Protein AF-A0A0M2U0V8-F1 (afdb_monomer_lite)

Foldseek 3Di:
DDPVVVLLVQQLQAEQCQPGDDVSDHNPVRDPNSPVSVVVVVQCVQQPQDPVDGHDDPPPDD

Sequence (62 aa):
MRLVPVVVILNHHERCDGSGYPRGIGGRALDLLSRCVAIADVYDALTTDRSYRNKLLPQARQ

Structure (mmCIF, N/CA/C/O backbone):
data_AF-A0A0M2U0V8-F1
#
_entry.id   AF-A0A0M2U0V8-F1
#
loop_
_atom_site.group_PDB
_atom_site.id
_atom_site.type_symbol
_atom_site.label_atom_id
_atom_site.label_alt_id
_atom_site.label_comp_id
_atom_site.label_asym_id
_atom_site.label_entity_id
_atom_site.label_seq_id
_atom_site.pdbx_PDB_ins_code
_atom_site.Cartn_x
_atom_site.Cartn_y
_atom_site.Cartn_z
_atom_site.occupancy
_atom_site.B_iso_or_equiv
_atom_site.auth_seq_id
_atom_site.auth_comp_id
_atom_site.auth_asym_id
_atom_site.auth_atom_id
_atom_site.pdbx_PDB_model_num
ATOM 1 N N . MET A 1 1 ? 0.478 -12.564 -22.908 1.00 46.84 1 MET A N 1
ATOM 2 C CA . MET A 1 1 ? -0.742 -12.453 -22.076 1.00 46.84 1 MET A CA 1
ATOM 3 C C . MET A 1 1 ? -0.297 -12.205 -20.642 1.00 46.84 1 MET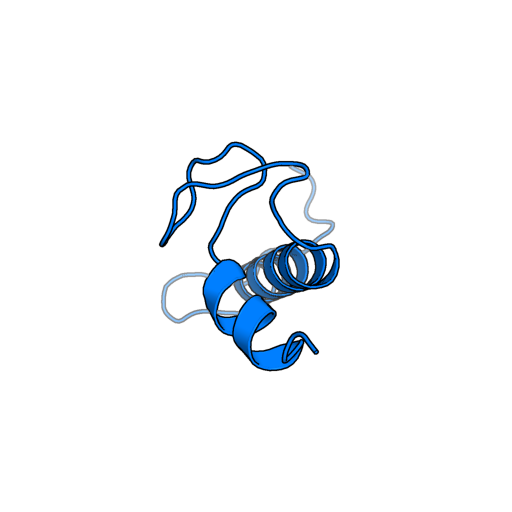 A C 1
ATOM 5 O O . MET A 1 1 ? 0.500 -12.982 -20.137 1.00 46.84 1 MET A O 1
ATOM 9 N N . ARG A 1 2 ? -0.670 -11.075 -20.030 1.00 60.72 2 ARG A N 1
ATOM 10 C CA . ARG A 1 2 ? -0.203 -10.710 -18.683 1.00 60.72 2 ARG A CA 1
ATOM 11 C C . ARG A 1 2 ? -1.141 -11.362 -17.669 1.00 60.72 2 ARG A C 1
ATOM 13 O O . ARG A 1 2 ? -2.344 -11.131 -17.739 1.00 60.72 2 ARG A O 1
ATOM 20 N N . LEU A 1 3 ? -0.615 -12.190 -16.767 1.00 76.38 3 LEU A N 1
ATOM 21 C CA . LEU A 1 3 ? -1.408 -12.757 -15.676 1.00 76.38 3 LEU A CA 1
ATOM 22 C C . LEU A 1 3 ? -1.755 -11.625 -14.705 1.00 76.38 3 LEU A C 1
ATOM 24 O O . LEU A 1 3 ? -0.965 -11.281 -13.829 1.00 76.38 3 LEU A O 1
ATOM 28 N N . VAL A 1 4 ? -2.925 -11.020 -14.912 1.00 79.06 4 VAL A N 1
ATOM 29 C CA . VAL A 1 4 ? -3.467 -9.912 -14.115 1.00 79.06 4 VAL A CA 1
ATOM 30 C C . VAL A 1 4 ? -3.299 -10.120 -12.600 1.00 79.06 4 VAL A C 1
ATOM 32 O O . VAL A 1 4 ? -2.753 -9.218 -11.967 1.00 79.06 4 VAL A O 1
ATOM 35 N N . PRO A 1 5 ? -3.650 -11.281 -12.001 1.00 85.38 5 PRO A N 1
ATOM 36 C CA . PRO A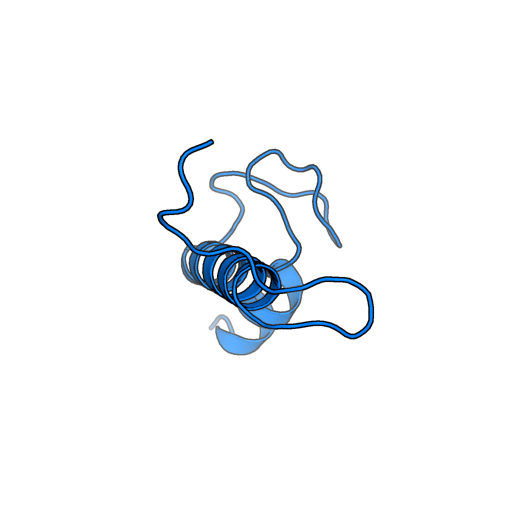 1 5 ? -3.520 -11.456 -10.552 1.00 85.38 5 PRO A CA 1
ATOM 37 C C . PRO A 1 5 ? -2.069 -11.388 -10.056 1.00 85.38 5 PRO A C 1
ATOM 39 O O . PRO A 1 5 ? -1.806 -10.783 -9.022 1.00 85.38 5 PRO A O 1
ATOM 42 N N . VAL A 1 6 ? -1.110 -11.941 -10.807 1.00 92.88 6 VAL A N 1
ATOM 43 C CA . VAL A 1 6 ? 0.310 -11.958 -10.404 1.00 92.88 6 VAL A CA 1
ATOM 44 C C . VAL A 1 6 ? 0.875 -10.542 -10.329 1.00 92.88 6 VAL A C 1
ATOM 46 O O . VAL A 1 6 ? 1.623 -10.211 -9.415 1.00 92.88 6 VAL A O 1
ATOM 49 N N . VAL A 1 7 ? 0.497 -9.687 -11.279 1.00 93.75 7 VAL A N 1
ATOM 50 C CA . VAL A 1 7 ? 0.963 -8.297 -11.326 1.00 93.75 7 VAL A CA 1
ATOM 51 C C . VAL A 1 7 ? 0.406 -7.492 -10.156 1.00 93.75 7 VAL A C 1
ATOM 53 O O . VAL A 1 7 ? 1.148 -6.737 -9.532 1.00 93.75 7 VAL A O 1
ATOM 56 N N . VAL A 1 8 ? -0.873 -7.690 -9.830 1.00 95.56 8 VAL A N 1
ATOM 57 C CA . VAL A 1 8 ? -1.515 -7.038 -8.685 1.00 95.56 8 VAL A CA 1
ATOM 58 C C . VAL A 1 8 ? -0.821 -7.429 -7.386 1.00 95.56 8 VAL A C 1
ATOM 60 O O . VAL A 1 8 ? -0.398 -6.548 -6.641 1.00 95.56 8 VAL A O 1
ATOM 63 N N . ILE A 1 9 ? -0.616 -8.729 -7.160 1.00 95.25 9 ILE A N 1
ATOM 64 C CA . ILE A 1 9 ? 0.072 -9.236 -5.965 1.00 95.25 9 ILE A CA 1
ATOM 65 C C . ILE A 1 9 ? 1.497 -8.677 -5.879 1.00 95.25 9 ILE A C 1
ATOM 67 O O . ILE A 1 9 ? 1.910 -8.242 -4.812 1.00 95.25 9 ILE A O 1
ATOM 71 N N . LEU A 1 10 ? 2.234 -8.612 -6.989 1.00 95.75 10 LEU A N 1
ATOM 72 C CA . LEU A 1 10 ? 3.597 -8.078 -6.980 1.00 95.75 10 LEU A CA 1
ATOM 73 C C . LEU A 1 10 ? 3.657 -6.576 -6.655 1.00 95.75 10 LEU A C 1
ATOM 75 O O . LEU A 1 10 ? 4.609 -6.134 -6.024 1.00 95.75 10 LEU A O 1
ATOM 79 N N . ASN A 1 11 ? 2.671 -5.795 -7.105 1.00 96.12 11 ASN A N 1
ATOM 80 C CA . ASN A 1 11 ? 2.772 -4.333 -7.139 1.00 96.12 11 ASN A CA 1
ATOM 81 C C . ASN A 1 11 ? 1.853 -3.593 -6.160 1.00 96.12 11 ASN A C 1
ATOM 83 O O . ASN A 1 11 ? 1.921 -2.371 -6.111 1.00 96.12 11 ASN A O 1
ATOM 87 N N . HIS A 1 12 ? 0.954 -4.256 -5.430 1.00 95.81 12 HIS A N 1
ATOM 88 C CA . HIS A 1 12 ? -0.005 -3.551 -4.563 1.00 95.81 12 HIS A CA 1
ATOM 89 C C . HIS A 1 12 ? 0.646 -2.780 -3.393 1.00 95.81 12 HIS A C 1
ATOM 91 O O . HIS A 1 12 ? -0.012 -1.936 -2.794 1.00 95.81 12 HIS A O 1
ATOM 97 N N . HIS A 1 13 ? 1.933 -3.013 -3.106 1.00 97.50 13 HIS A N 1
ATOM 98 C CA . HIS A 1 13 ? 2.736 -2.217 -2.166 1.00 97.50 13 HIS A CA 1
ATOM 99 C C . HIS A 1 13 ? 3.621 -1.146 -2.831 1.00 97.50 13 HIS A C 1
ATOM 101 O O . HIS A 1 13 ? 4.326 -0.397 -2.146 1.00 97.50 13 HIS A O 1
ATOM 107 N N . GLU A 1 14 ? 3.578 -1.027 -4.156 1.00 97.69 14 GLU A N 1
ATOM 108 C CA . GLU A 1 14 ? 4.174 0.104 -4.858 1.00 97.69 14 GLU A CA 1
ATOM 109 C C . GLU A 1 14 ? 3.343 1.371 -4.613 1.00 97.69 14 GLU A C 1
ATOM 111 O O . GLU A 1 14 ? 2.134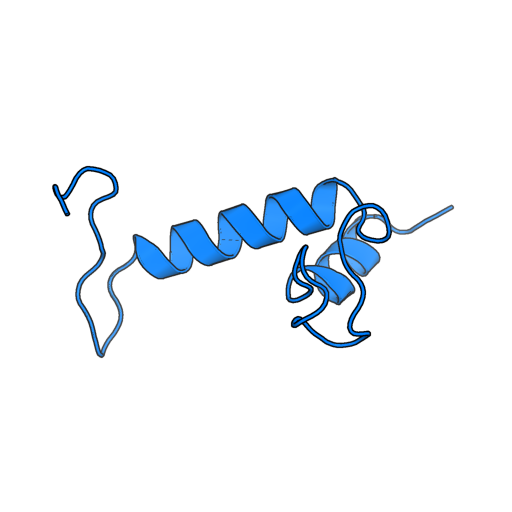 1.318 -4.377 1.00 97.69 14 GLU A O 1
ATOM 116 N N . ARG A 1 15 ? 3.981 2.539 -4.703 1.00 96.94 15 ARG A N 1
ATOM 117 C CA . ARG A 1 15 ? 3.335 3.830 -4.432 1.00 96.94 15 ARG A CA 1
ATOM 118 C C . ARG A 1 15 ? 3.408 4.738 -5.643 1.00 96.94 15 ARG A C 1
ATOM 120 O O . ARG A 1 15 ? 4.370 4.711 -6.403 1.00 96.94 15 ARG A O 1
ATOM 127 N N . CYS A 1 16 ? 2.397 5.587 -5.815 1.00 95.56 16 CYS A N 1
ATOM 128 C CA . CYS A 1 16 ? 2.329 6.495 -6.960 1.00 95.56 16 CYS A CA 1
ATOM 129 C C . CYS A 1 16 ? 3.520 7.464 -7.047 1.00 95.56 16 CYS A C 1
ATOM 131 O O . CYS A 1 16 ? 3.858 7.875 -8.154 1.00 95.56 16 CYS A O 1
ATOM 133 N N . ASP A 1 17 ? 4.153 7.796 -5.923 1.00 96.00 17 ASP A N 1
ATOM 134 C CA . ASP A 1 17 ? 5.347 8.645 -5.835 1.00 96.00 17 ASP A CA 1
ATOM 135 C C . ASP A 1 17 ? 6.675 7.883 -6.032 1.00 96.00 17 ASP A C 1
ATOM 137 O O . ASP A 1 17 ? 7.735 8.499 -6.040 1.00 96.00 17 ASP A O 1
ATOM 141 N N . GLY A 1 18 ? 6.633 6.556 -6.203 1.00 96.69 18 GLY A N 1
ATOM 142 C CA . GLY A 1 18 ? 7.817 5.704 -6.345 1.00 96.69 18 GLY A CA 1
ATOM 143 C C . GLY A 1 18 ? 8.476 5.285 -5.027 1.00 96.69 18 GLY A C 1
ATOM 144 O O . GLY A 1 18 ? 9.459 4.556 -5.062 1.00 96.69 18 GLY A O 1
ATOM 145 N N . SER A 1 19 ? 7.937 5.671 -3.864 1.00 97.25 19 SER A N 1
ATOM 146 C CA . SER A 1 19 ? 8.484 5.288 -2.546 1.00 97.25 19 SER A CA 1
ATOM 147 C C . SER A 1 19 ? 8.098 3.873 -2.085 1.00 97.25 19 SER A C 1
ATOM 149 O O . SER A 1 19 ? 8.412 3.474 -0.963 1.00 97.25 19 SER A O 1
ATOM 151 N N . GLY A 1 20 ? 7.360 3.134 -2.916 1.00 96.44 20 GLY A N 1
ATOM 152 C CA . GLY A 1 20 ? 6.903 1.778 -2.623 1.00 96.44 20 GLY A CA 1
ATOM 153 C C . GLY A 1 20 ? 7.915 0.697 -3.006 1.00 96.44 20 GLY A C 1
ATOM 154 O O . GLY A 1 20 ? 9.058 0.976 -3.361 1.00 96.44 20 GLY A O 1
ATOM 155 N N . TYR A 1 21 ? 7.488 -0.558 -2.903 1.00 97.38 21 TYR A N 1
ATOM 156 C CA . TYR A 1 21 ? 8.326 -1.733 -3.144 1.00 97.38 21 TYR A CA 1
ATOM 157 C C . TYR A 1 21 ? 7.507 -2.825 -3.861 1.00 97.38 21 TYR A C 1
ATOM 159 O O . TYR A 1 21 ? 6.275 -2.789 -3.800 1.00 97.38 21 TYR A O 1
ATOM 167 N N . PRO A 1 22 ? 8.141 -3.810 -4.532 1.00 96.19 22 PRO A N 1
ATOM 168 C CA . PRO A 1 22 ? 9.572 -4.147 -4.518 1.00 96.19 22 PRO A CA 1
ATOM 169 C C . PRO A 1 22 ? 10.455 -3.434 -5.553 1.00 96.19 22 PRO A C 1
ATOM 171 O O . PRO A 1 22 ? 11.675 -3.535 -5.462 1.00 96.19 22 PRO A O 1
ATOM 174 N N . ARG A 1 23 ? 9.890 -2.760 -6.554 1.00 95.44 23 ARG A N 1
ATOM 175 C CA . ARG A 1 23 ? 10.640 -2.218 -7.702 1.00 95.44 23 ARG A CA 1
ATOM 176 C C . ARG A 1 23 ? 10.844 -0.708 -7.632 1.00 95.44 23 ARG A C 1
ATOM 178 O O . ARG A 1 23 ? 11.640 -0.198 -8.416 1.00 95.44 23 ARG A O 1
ATOM 185 N N . GLY A 1 24 ? 10.140 -0.007 -6.743 1.00 96.19 24 GLY A N 1
ATOM 186 C CA . GLY A 1 24 ? 10.247 1.447 -6.608 1.00 96.19 24 GLY A CA 1
ATOM 187 C C . GLY A 1 24 ? 9.691 2.177 -7.828 1.00 96.19 24 GLY A C 1
ATOM 188 O O . GLY A 1 24 ? 10.243 3.186 -8.264 1.00 96.19 24 GLY A O 1
ATOM 189 N N . ILE A 1 25 ? 8.631 1.635 -8.438 1.00 95.31 25 ILE A N 1
ATOM 190 C CA . ILE A 1 25 ? 7.995 2.246 -9.609 1.00 95.31 25 ILE A CA 1
ATOM 191 C C . ILE A 1 25 ? 6.721 2.992 -9.206 1.00 95.31 25 ILE A C 1
ATOM 193 O O . ILE A 1 25 ? 6.013 2.590 -8.289 1.00 95.31 25 ILE A O 1
A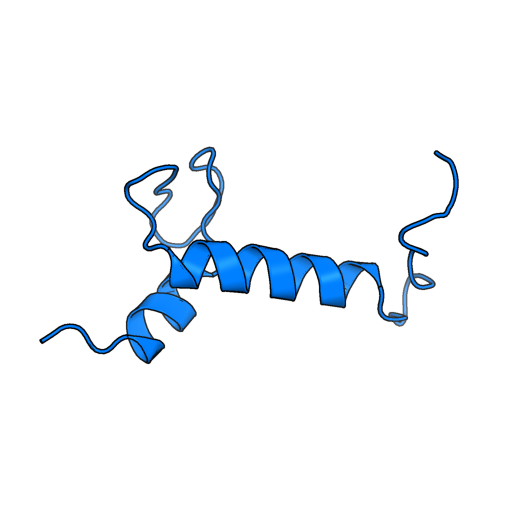TOM 197 N N . GLY A 1 26 ? 6.395 4.068 -9.925 1.00 94.69 26 GLY A N 1
ATOM 198 C CA . GLY A 1 26 ? 5.270 4.936 -9.575 1.00 94.69 26 GLY A CA 1
ATOM 199 C C . GLY A 1 26 ? 4.433 5.413 -10.758 1.00 94.69 26 GLY A C 1
ATOM 200 O O . GLY A 1 26 ? 4.664 5.082 -11.925 1.00 94.69 26 GLY A O 1
ATOM 201 N N . GLY A 1 27 ? 3.418 6.213 -10.440 1.00 91.69 27 GLY A N 1
ATOM 202 C CA . GLY A 1 27 ? 2.547 6.886 -11.397 1.00 91.69 27 GLY A CA 1
ATOM 203 C C . GLY A 1 27 ? 1.935 5.956 -12.446 1.00 91.69 27 GLY A C 1
ATOM 204 O O . GLY A 1 27 ? 1.146 5.061 -12.139 1.00 91.69 27 GLY A O 1
ATOM 205 N N . ARG A 1 28 ? 2.258 6.212 -13.719 1.00 92.69 28 ARG A N 1
ATOM 206 C CA . ARG A 1 28 ? 1.737 5.457 -14.872 1.00 92.69 28 ARG A CA 1
ATOM 207 C C . ARG A 1 28 ? 2.468 4.136 -15.133 1.00 92.69 28 ARG A C 1
ATOM 209 O O . ARG A 1 28 ? 1.977 3.353 -15.938 1.00 92.69 28 ARG A O 1
ATOM 216 N N . ALA A 1 29 ? 3.600 3.878 -14.472 1.00 93.50 29 ALA A N 1
ATOM 217 C CA . ALA A 1 29 ? 4.286 2.588 -14.565 1.00 93.50 29 ALA A CA 1
ATOM 218 C C . ALA A 1 29 ? 3.542 1.482 -13.791 1.00 93.50 29 ALA A C 1
ATOM 220 O O . ALA A 1 29 ? 3.707 0.297 -14.092 1.00 93.50 29 ALA A O 1
ATOM 221 N N . LEU A 1 30 ? 2.702 1.873 -12.826 1.00 93.94 30 LEU A N 1
ATOM 222 C CA . LEU A 1 30 ? 1.776 0.987 -12.133 1.00 93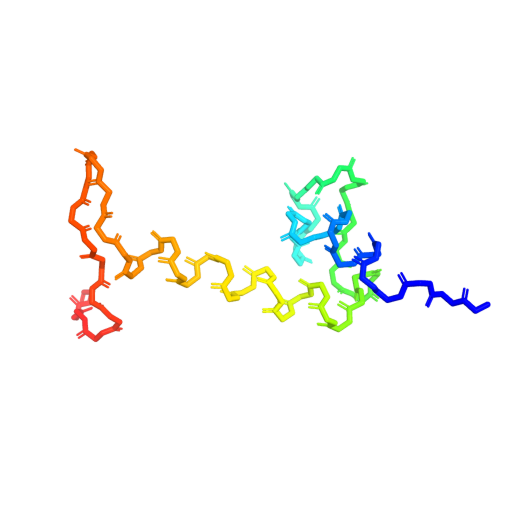.94 30 LEU A CA 1
ATOM 223 C C . LEU A 1 30 ? 0.513 0.776 -12.959 1.00 93.94 30 LEU A C 1
ATOM 225 O O . LEU A 1 30 ? -0.110 1.729 -13.436 1.00 93.94 30 LEU A O 1
ATOM 229 N N . ASP A 1 31 ? 0.123 -0.486 -13.104 1.00 93.00 31 ASP A N 1
ATOM 230 C CA . ASP A 1 31 ? -1.140 -0.832 -13.731 1.00 93.00 31 ASP A CA 1
ATOM 231 C C . ASP A 1 31 ? -2.327 -0.360 -12.881 1.00 93.00 31 ASP A C 1
ATOM 233 O O . ASP A 1 31 ? -2.238 -0.145 -11.668 1.00 93.00 31 ASP A O 1
ATOM 237 N N . LEU A 1 32 ? -3.457 -0.154 -13.558 1.00 94.06 32 LEU A N 1
ATOM 238 C CA . LEU A 1 32 ? -4.656 0.399 -12.941 1.00 94.06 32 LEU A CA 1
ATOM 239 C C . LEU A 1 32 ? -5.118 -0.437 -11.743 1.00 94.06 32 LEU A C 1
ATOM 241 O O . LEU A 1 32 ? -5.429 0.134 -10.701 1.00 94.06 32 LEU A O 1
ATOM 245 N N . LEU A 1 33 ? -5.129 -1.764 -11.883 1.00 95.25 33 LEU A N 1
ATOM 246 C CA . LEU A 1 33 ? -5.631 -2.661 -10.848 1.00 95.25 33 LEU A CA 1
ATOM 247 C C . LEU A 1 33 ? -4.721 -2.677 -9.621 1.00 95.25 33 LEU A C 1
ATOM 249 O O . LEU A 1 33 ? -5.239 -2.614 -8.512 1.00 95.25 33 LEU A O 1
ATOM 253 N N . SER A 1 34 ? -3.397 -2.658 -9.786 1.00 95.56 34 SER A N 1
ATOM 254 C CA . SER A 1 34 ? -2.472 -2.503 -8.658 1.00 95.56 34 SER A CA 1
ATOM 255 C C . SER A 1 34 ? -2.711 -1.218 -7.879 1.00 95.56 34 SER A C 1
ATOM 257 O O . SER A 1 34 ? -2.730 -1.261 -6.654 1.00 95.56 34 SER A O 1
ATOM 259 N N . ARG A 1 35 ? -2.968 -0.090 -8.555 1.00 95.56 35 ARG A N 1
ATOM 260 C CA . ARG A 1 35 ? -3.304 1.166 -7.861 1.00 95.56 35 ARG A CA 1
ATOM 261 C C . ARG A 1 35 ? -4.644 1.078 -7.130 1.00 95.56 35 ARG A C 1
ATOM 263 O O . ARG A 1 35 ? -4.747 1.555 -6.006 1.00 95.56 35 ARG A O 1
ATOM 270 N N . CYS A 1 36 ? -5.657 0.462 -7.739 1.00 96.19 36 CYS A N 1
ATOM 271 C CA . CYS A 1 36 ? -6.954 0.253 -7.093 1.00 96.19 36 CYS A CA 1
ATOM 272 C C . CYS A 1 36 ? -6.837 -0.632 -5.845 1.00 96.19 36 CYS A C 1
ATOM 274 O O . CYS A 1 36 ? -7.393 -0.291 -4.804 1.00 96.19 36 CYS A O 1
ATOM 276 N N . VAL A 1 37 ? -6.093 -1.738 -5.930 1.00 96.50 37 VAL A N 1
ATOM 277 C CA . VAL A 1 37 ? -5.890 -2.654 -4.801 1.00 96.50 37 VAL A CA 1
ATOM 278 C C . VAL A 1 37 ? -5.039 -2.015 -3.709 1.00 96.50 37 VAL A C 1
ATOM 280 O O . VAL A 1 37 ? -5.395 -2.149 -2.548 1.00 96.50 37 VAL A O 1
ATOM 283 N N . ALA A 1 38 ? -3.999 -1.251 -4.052 1.00 96.12 38 ALA A N 1
ATOM 284 C CA . ALA A 1 38 ? -3.217 -0.499 -3.068 1.00 96.12 38 ALA A CA 1
ATOM 285 C C . ALA A 1 38 ? -4.094 0.468 -2.248 1.00 96.12 38 ALA A C 1
ATOM 287 O O . ALA A 1 38 ? -3.947 0.570 -1.033 1.00 96.12 38 ALA A O 1
ATOM 288 N N . ILE A 1 39 ? -5.047 1.153 -2.895 1.00 96.00 39 ILE A N 1
ATOM 289 C CA . ILE A 1 39 ? -6.011 2.025 -2.203 1.00 96.00 39 ILE A CA 1
ATOM 290 C C . ILE A 1 39 ? -6.936 1.204 -1.300 1.00 96.00 39 ILE A C 1
ATOM 292 O O . ILE A 1 39 ? -7.151 1.585 -0.150 1.00 96.00 39 ILE A O 1
ATOM 296 N N . ALA A 1 40 ? -7.481 0.096 -1.809 1.00 97.31 40 ALA A N 1
ATOM 297 C CA . ALA A 1 40 ? -8.386 -0.762 -1.050 1.00 97.31 40 ALA A CA 1
ATOM 298 C C . ALA A 1 40 ? -7.706 -1.372 0.189 1.00 97.31 40 ALA A C 1
ATOM 300 O O . ALA A 1 40 ? -8.283 -1.323 1.272 1.00 97.31 40 ALA A O 1
ATOM 301 N N . ASP A 1 41 ? -6.473 -1.866 0.045 1.00 96.69 41 ASP A N 1
ATOM 302 C CA . ASP A 1 41 ? -5.663 -2.444 1.126 1.00 96.69 41 ASP A CA 1
ATOM 303 C C . ASP A 1 41 ? -5.387 -1.417 2.234 1.00 96.69 41 ASP A C 1
ATOM 305 O O . ASP A 1 41 ? -5.641 -1.665 3.414 1.00 96.69 41 ASP A O 1
ATOM 309 N N . VAL A 1 42 ? -4.963 -0.204 1.860 1.00 95.31 42 VAL A N 1
ATOM 310 C CA . VAL A 1 42 ? -4.737 0.879 2.827 1.00 95.31 42 VAL A CA 1
ATOM 311 C C . VAL A 1 42 ? -6.040 1.303 3.502 1.00 95.31 42 VAL A C 1
ATOM 313 O O . VAL A 1 42 ? -6.063 1.489 4.717 1.00 95.31 42 VAL A O 1
ATOM 316 N N . TYR A 1 43 ? -7.131 1.456 2.751 1.00 95.75 43 TYR A N 1
ATOM 317 C CA . TYR A 1 43 ? -8.420 1.842 3.321 1.00 95.75 43 TYR A CA 1
ATOM 318 C C . TYR A 1 43 ? -8.913 0.817 4.350 1.00 95.75 43 TYR A C 1
ATOM 320 O O . TYR A 1 43 ? -9.294 1.199 5.460 1.00 95.75 43 TYR A O 1
ATOM 328 N N . ASP A 1 44 ? -8.853 -0.475 4.027 1.00 96.06 44 ASP A N 1
ATOM 329 C CA . ASP A 1 44 ? -9.229 -1.552 4.946 1.00 96.06 44 ASP A CA 1
ATOM 330 C C . ASP A 1 44 ? -8.332 -1.563 6.194 1.00 96.06 44 ASP A C 1
ATOM 332 O O . ASP A 1 44 ? -8.815 -1.565 7.330 1.00 96.06 44 ASP A O 1
ATOM 336 N N . ALA A 1 45 ? -7.016 -1.420 6.011 1.00 94.69 45 ALA A N 1
ATOM 337 C CA . ALA A 1 45 ? -6.066 -1.323 7.115 1.00 94.69 45 ALA A CA 1
ATOM 338 C C . ALA A 1 45 ? -6.329 -0.125 8.046 1.00 94.69 45 ALA A C 1
ATOM 340 O O . ALA A 1 45 ? -6.063 -0.199 9.255 1.00 94.69 45 ALA A O 1
ATOM 341 N N . LEU A 1 46 ? -6.835 0.982 7.497 1.00 94.25 46 LEU A N 1
ATOM 342 C CA . LEU A 1 46 ? -7.162 2.183 8.254 1.00 94.25 46 LEU A CA 1
ATOM 343 C C . LEU A 1 46 ? -8.525 2.102 8.958 1.00 94.25 46 LEU A C 1
ATOM 345 O O . LEU A 1 46 ? -8.678 2.679 10.037 1.00 94.25 46 LEU A O 1
ATOM 349 N N . THR A 1 47 ? -9.488 1.383 8.388 1.00 95.44 47 THR A N 1
ATOM 350 C CA . THR A 1 47 ? -10.886 1.338 8.858 1.00 95.44 47 THR A CA 1
ATOM 351 C C . THR A 1 47 ? -11.243 0.084 9.658 1.00 95.44 47 THR A C 1
ATOM 353 O O . THR A 1 47 ? -12.356 -0.016 10.178 1.00 95.44 47 THR A O 1
ATOM 356 N N . THR A 1 48 ? -10.282 -0.816 9.849 1.00 95.12 48 THR A N 1
ATOM 357 C CA . THR A 1 48 ? -10.401 -2.007 10.699 1.00 95.12 48 THR A CA 1
ATOM 358 C C . THR A 1 48 ? -9.663 -1.824 12.028 1.00 95.12 48 THR A C 1
ATOM 360 O O . THR A 1 48 ? -8.611 -1.179 12.092 1.00 95.12 48 THR A O 1
ATOM 363 N N . ASP 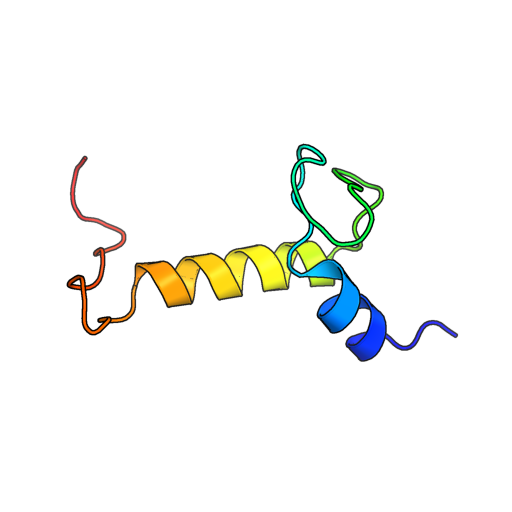A 1 49 ? -10.224 -2.378 13.106 1.00 96.25 49 ASP A N 1
ATOM 364 C CA . ASP A 1 49 ? -9.583 -2.390 14.423 1.00 96.25 49 ASP A CA 1
ATOM 365 C C . ASP A 1 49 ? -8.338 -3.283 14.393 1.00 96.25 49 ASP A C 1
ATOM 367 O O . ASP A 1 49 ? -8.335 -4.372 13.817 1.00 96.25 49 ASP A O 1
ATOM 371 N N . ARG A 1 50 ? -7.256 -2.828 15.024 1.00 94.25 50 ARG A N 1
ATOM 372 C CA . ARG A 1 50 ? -6.016 -3.595 15.162 1.00 94.25 50 ARG A CA 1
ATOM 373 C C . ARG A 1 50 ? -5.630 -3.665 16.629 1.00 94.25 50 ARG A C 1
ATOM 375 O O . ARG A 1 50 ? -5.966 -2.784 17.411 1.00 94.25 50 ARG A O 1
ATOM 382 N N . SER A 1 51 ? -4.861 -4.684 16.997 1.00 96.44 51 SER A N 1
ATOM 383 C CA . SER A 1 51 ? -4.433 -4.911 18.387 1.00 96.44 51 SER A CA 1
ATOM 384 C C . SER A 1 51 ? -3.795 -3.687 19.061 1.00 96.44 51 SER A C 1
ATOM 386 O O . SER A 1 51 ? -3.863 -3.553 20.276 1.00 96.44 51 SER A O 1
ATOM 388 N N . TYR A 1 52 ? -3.195 -2.790 18.275 1.00 93.62 52 TYR A N 1
ATOM 389 C CA . TYR A 1 52 ? -2.485 -1.598 18.737 1.00 93.62 52 TYR A CA 1
ATOM 390 C C . TYR A 1 52 ? -3.206 -0.270 18.450 1.00 93.62 52 TYR A C 1
ATOM 392 O O . TYR A 1 52 ? -2.683 0.785 18.806 1.00 93.62 52 TYR A O 1
ATOM 400 N N . ARG A 1 53 ? -4.363 -0.274 17.772 1.00 92.75 53 ARG A N 1
ATOM 401 C CA . ARG A 1 53 ? -5.132 0.949 17.486 1.00 92.75 53 ARG A CA 1
ATOM 402 C C . ARG A 1 53 ? -6.586 0.644 17.139 1.00 92.75 53 ARG A C 1
ATOM 404 O O . ARG A 1 53 ? -6.869 -0.288 16.389 1.00 92.75 53 ARG A O 1
ATOM 411 N N . ASN A 1 54 ? -7.486 1.515 17.577 1.00 94.56 54 ASN A N 1
ATOM 412 C CA . ASN A 1 54 ? -8.856 1.515 17.072 1.00 94.56 54 ASN A CA 1
ATOM 413 C C . ASN A 1 54 ? -8.883 1.938 15.595 1.00 94.56 54 ASN A C 1
ATOM 415 O O . ASN A 1 54 ? -8.004 2.675 15.119 1.00 94.56 54 ASN A O 1
ATOM 419 N N . LYS A 1 55 ? -9.912 1.494 14.877 1.00 93.75 55 LYS A N 1
ATOM 420 C CA . LYS A 1 55 ? -10.181 1.918 13.504 1.00 93.75 55 LYS A CA 1
ATOM 421 C C . LYS A 1 55 ? -10.314 3.434 13.388 1.00 93.75 55 LYS A C 1
ATOM 423 O O . LYS A 1 55 ? -10.802 4.109 14.294 1.00 93.75 55 LYS A O 1
ATOM 428 N N . LEU A 1 56 ? -9.919 3.967 12.237 1.00 93.94 56 LEU A N 1
ATOM 429 C CA . LEU A 1 56 ? -10.233 5.343 11.862 1.00 93.94 56 LEU A CA 1
ATOM 430 C C . LEU A 1 56 ? -11.603 5.361 11.193 1.00 93.94 56 LEU A C 1
ATOM 432 O O . LEU A 1 56 ? -11.870 4.560 10.298 1.00 93.94 56 LEU A O 1
ATOM 436 N N . LEU A 1 57 ? -12.465 6.286 11.610 1.00 88.81 57 LEU A N 1
ATOM 437 C CA . LEU A 1 57 ? -13.714 6.533 10.901 1.00 88.81 57 LEU A CA 1
ATOM 438 C C . LEU A 1 57 ? -13.419 7.427 9.689 1.00 88.81 57 LEU A C 1
ATOM 440 O O . LEU A 1 57 ? -12.788 8.470 9.868 1.00 88.81 57 LEU A O 1
ATOM 444 N N . PRO A 1 58 ? -13.899 7.084 8.481 1.00 82.38 58 PRO A N 1
ATOM 445 C CA . PRO A 1 58 ? -13.644 7.880 7.278 1.00 82.38 58 PRO A CA 1
ATOM 446 C C . PRO A 1 58 ? -14.116 9.339 7.378 1.00 82.38 58 PRO A C 1
ATOM 448 O O . PRO A 1 58 ? -13.582 10.207 6.697 1.00 82.38 58 PRO A O 1
ATOM 451 N N . GLN A 1 59 ? -15.112 9.615 8.226 1.00 81.94 59 GLN A N 1
ATOM 452 C CA . GLN A 1 59 ? -15.680 10.945 8.464 1.00 81.94 59 GLN A CA 1
ATOM 453 C C . GLN A 1 59 ? -15.303 11.543 9.828 1.00 81.94 59 GLN A C 1
ATOM 455 O O . GLN A 1 59 ? -15.904 12.543 10.229 1.00 81.94 59 GLN A O 1
ATOM 460 N N . ALA A 1 60 ? -14.348 10.962 10.566 1.00 62.41 60 ALA A N 1
ATOM 461 C CA . ALA A 1 60 ? -13.815 11.648 11.740 1.00 62.41 60 ALA A CA 1
ATOM 462 C C . ALA A 1 60 ? -13.191 12.961 11.255 1.00 62.41 60 ALA A C 1
ATOM 464 O O . ALA A 1 60 ? -12.228 12.939 10.489 1.00 62.41 60 ALA A O 1
ATOM 465 N N . ARG A 1 61 ? -13.794 14.096 11.632 1.00 55.97 61 ARG A N 1
ATOM 466 C CA . ARG A 1 61 ? -13.248 15.422 11.329 1.00 55.97 61 ARG A CA 1
ATOM 467 C C . ARG A 1 61 ? -11.798 15.441 11.816 1.00 55.97 61 ARG A C 1
ATOM 469 O O . ARG A 1 61 ? -11.566 15.149 12.988 1.00 55.97 61 ARG A O 1
ATOM 476 N N . GLN A 1 62 ? -10.869 15.703 10.897 1.00 56.50 62 GLN A N 1
ATOM 477 C CA . GLN A 1 62 ? -9.509 16.101 11.255 1.00 56.50 62 GLN A CA 1
ATOM 478 C C . GLN A 1 62 ? -9.558 17.413 12.035 1.00 56.50 62 GLN A C 1
ATOM 480 O O . GLN A 1 62 ? -10.426 18.254 11.695 1.00 56.50 62 GLN A O 1
#

Radius of gyration: 13.84 Å; chains: 1; bounding box: 26×29×41 Å

Secondary structure (DSSP, 8-state):
---HHHHHHHHTT--TTS--SSS---GGGS-HHHHHHHHHHHHHHHHS-BTTBPPPPTT---

pLDDT: mean 90.92, std 11.14, range [46.84, 97.69]